Protein AF-A0ABD5AZS5-F1 (afdb_monomer_lite)

pLDDT: mean 97.38, std 2.55, range [72.44, 98.81]

Foldseek 3Di:
DPPQAEDQDDPPPDPVVVVVQVVCCVVPVRYHYAHNVPVCVPQNDQWDDDDHHDIDRQLAADELDQDEDDLVQLLVCLQVQCAGPPPRDRHFHRGDHDDDPDDDPVSSVVSSVVSVVRVVVVSVVVSVVVVVVCCVPPNPVVSNVSHDPHHYYYYDYD

Structure (mmCIF, N/CA/C/O backbone):
data_AF-A0ABD5AZS5-F1
#
_entry.id   AF-A0ABD5AZS5-F1
#
loop_
_atom_site.group_PDB
_atom_site.id
_atom_site.type_symbol
_atom_site.label_atom_id
_atom_site.label_alt_id
_atom_site.label_comp_id
_atom_site.label_asym_id
_atom_site.label_entity_id
_atom_site.label_seq_id
_atom_site.pdbx_PDB_ins_code
_atom_site.Cartn_x
_atom_site.Cartn_y
_atom_site.Cartn_z
_atom_site.occupancy
_atom_site.B_iso_or_equiv
_atom_site.auth_seq_id
_atom_site.auth_comp_id
_atom_site.auth_asym_id
_atom_site.auth_atom_id
_atom_site.pdbx_PDB_model_num
ATOM 1 N N . PRO A 1 1 ? 2.077 -18.557 -11.488 1.00 72.44 1 PRO A N 1
ATOM 2 C CA . PRO A 1 1 ? 2.140 -17.322 -10.672 1.00 72.44 1 PRO A CA 1
ATOM 3 C C . PRO A 1 1 ? 3.479 -16.611 -10.832 1.00 72.44 1 PRO A C 1
ATOM 5 O O . PRO A 1 1 ? 3.467 -15.411 -11.049 1.00 72.44 1 PRO A O 1
ATOM 8 N N . GLU A 1 2 ? 4.594 -17.355 -10.769 1.00 92.06 2 GLU A N 1
ATOM 9 C CA . GLU A 1 2 ? 5.937 -16.791 -10.923 1.00 92.06 2 GLU A CA 1
ATOM 10 C C . GLU A 1 2 ? 6.560 -17.087 -12.302 1.00 92.06 2 GLU A C 1
ATOM 12 O O . GLU A 1 2 ? 6.357 -18.191 -12.824 1.00 92.06 2 GLU A O 1
ATOM 17 N N . PRO A 1 3 ? 7.337 -16.146 -12.877 1.00 92.88 3 PRO A N 1
ATOM 18 C CA . PRO A 1 3 ? 7.523 -14.776 -12.384 1.00 92.88 3 PRO A CA 1
ATOM 19 C C . PRO A 1 3 ? 6.217 -13.969 -12.450 1.00 92.88 3 PRO A C 1
ATOM 21 O O . PRO A 1 3 ? 5.415 -14.177 -13.365 1.00 92.88 3 PRO A O 1
ATOM 24 N N . ASN A 1 4 ? 6.005 -13.058 -11.498 1.00 96.25 4 ASN A N 1
ATOM 25 C CA . ASN A 1 4 ? 4.895 -12.107 -11.560 1.00 96.25 4 ASN A CA 1
ATOM 26 C C . ASN A 1 4 ? 5.120 -11.096 -12.702 1.00 96.25 4 ASN A C 1
ATOM 28 O O . ASN A 1 4 ? 5.784 -10.073 -12.537 1.00 96.25 4 ASN A O 1
ATOM 32 N N . LEU A 1 5 ? 4.623 -11.423 -13.897 1.00 96.88 5 LEU A N 1
ATOM 33 C CA . LEU A 1 5 ? 4.819 -10.617 -15.099 1.00 96.88 5 LEU A CA 1
ATOM 34 C C . LEU A 1 5 ? 3.868 -9.417 -15.123 1.00 96.88 5 LEU A C 1
ATOM 36 O O . LEU A 1 5 ? 2.657 -9.577 -15.300 1.00 96.88 5 LEU A O 1
ATOM 40 N N . THR A 1 6 ? 4.449 -8.221 -15.042 1.00 98.31 6 THR A N 1
ATOM 41 C CA . THR A 1 6 ? 3.737 -6.940 -15.132 1.00 98.31 6 THR A CA 1
ATOM 42 C C . THR A 1 6 ? 3.958 -6.282 -16.479 1.00 98.31 6 THR A C 1
ATOM 44 O O . THR A 1 6 ? 5.087 -5.961 -16.846 1.00 98.31 6 THR A O 1
ATOM 47 N N . VAL A 1 7 ? 2.879 -6.030 -17.209 1.00 98.31 7 VAL A N 1
ATOM 48 C CA . VAL A 1 7 ? 2.915 -5.183 -18.400 1.00 98.31 7 VAL A CA 1
ATOM 49 C C . VAL A 1 7 ? 2.665 -3.741 -17.973 1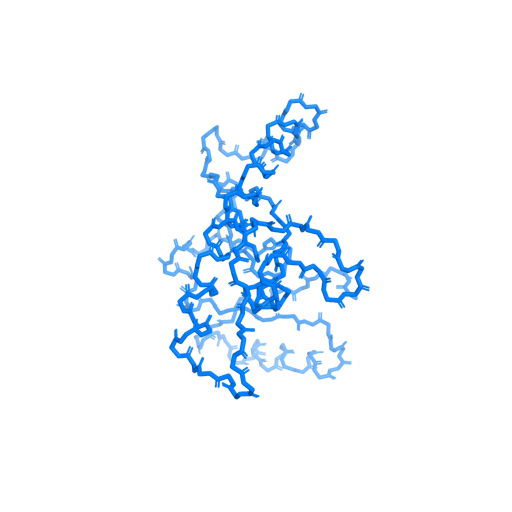.00 98.31 7 VAL A C 1
ATOM 51 O O . VAL A 1 7 ? 1.580 -3.411 -17.497 1.00 98.31 7 VAL A O 1
ATOM 54 N N . LEU A 1 8 ? 3.658 -2.879 -18.186 1.00 98.44 8 LEU A N 1
ATOM 55 C CA . LEU A 1 8 ? 3.505 -1.429 -18.078 1.00 98.44 8 LEU A CA 1
ATOM 56 C C . LEU A 1 8 ? 2.646 -0.948 -19.257 1.00 98.44 8 LEU A C 1
ATOM 58 O O . LEU A 1 8 ? 3.109 -0.836 -20.393 1.00 98.44 8 LEU A O 1
ATOM 62 N N . TRP A 1 9 ? 1.350 -0.778 -19.008 1.00 98.56 9 TRP A N 1
ATOM 63 C CA . TRP A 1 9 ? 0.344 -0.529 -20.028 1.00 98.56 9 TRP A CA 1
ATOM 64 C C . TRP A 1 9 ? 0.256 0.954 -20.376 1.00 98.56 9 TRP A C 1
ATOM 66 O O . TRP A 1 9 ? -0.003 1.792 -19.517 1.00 98.56 9 TRP A O 1
ATOM 76 N N . SER A 1 10 ? 0.382 1.261 -21.666 1.00 98.31 10 SER A N 1
ATOM 77 C CA . SER A 1 10 ? 0.150 2.592 -22.222 1.00 98.31 10 SER A CA 1
ATOM 78 C C . SER A 1 10 ? -0.816 2.513 -23.401 1.00 98.31 10 SER A C 1
ATOM 80 O O . SER A 1 10 ? -0.777 1.594 -24.229 1.00 98.31 10 SER A O 1
ATOM 82 N N . THR A 1 11 ? -1.652 3.538 -23.534 1.00 97.75 11 THR A N 1
ATOM 83 C CA . THR A 1 11 ? -2.498 3.773 -24.711 1.00 97.75 11 THR A CA 1
ATOM 84 C C . THR A 1 11 ? -1.685 3.868 -26.006 1.00 97.75 11 THR A C 1
ATOM 86 O O . THR A 1 11 ? -2.212 3.555 -27.075 1.00 97.75 11 THR A O 1
ATOM 89 N N . ARG A 1 12 ? -0.387 4.186 -25.921 1.00 97.62 12 ARG A N 1
ATOM 90 C CA . ARG A 1 12 ? 0.548 4.297 -27.052 1.00 97.62 12 ARG A CA 1
ATOM 91 C C . ARG A 1 12 ? 1.326 3.013 -27.364 1.00 97.62 12 ARG A C 1
ATOM 93 O O . ARG A 1 12 ? 2.143 3.027 -28.282 1.00 97.62 12 ARG A O 1
ATOM 100 N N . LEU A 1 13 ? 1.108 1.912 -26.635 1.00 98.50 13 LEU A N 1
ATOM 101 C CA . LEU A 1 13 ? 1.766 0.638 -26.951 1.00 98.50 13 LEU A CA 1
ATOM 102 C C . LEU A 1 13 ? 1.400 0.148 -28.366 1.00 98.50 13 LEU A C 1
ATOM 104 O O . LEU A 1 13 ? 0.261 0.359 -28.801 1.00 98.50 13 LEU A O 1
ATOM 108 N N . PRO A 1 14 ? 2.312 -0.556 -29.066 1.00 98.75 14 PRO A N 1
ATOM 109 C CA . PRO A 1 14 ? 2.010 -1.159 -30.359 1.00 98.75 14 PRO A CA 1
ATOM 110 C C . PRO A 1 14 ? 0.799 -2.092 -30.282 1.00 98.75 14 PRO A C 1
ATOM 112 O O . PRO A 1 14 ? 0.726 -2.955 -29.406 1.00 98.75 14 PRO A O 1
ATOM 115 N N . GLU A 1 15 ? -0.121 -1.965 -31.238 1.00 98.56 15 GLU A N 1
ATOM 116 C CA . GLU A 1 15 ? -1.385 -2.715 -31.239 1.00 98.56 15 GLU A CA 1
ATOM 117 C C . GLU A 1 15 ? -1.170 -4.235 -31.186 1.00 98.56 15 GLU A C 1
ATOM 119 O O . GLU A 1 15 ? -1.805 -4.942 -30.405 1.00 98.56 15 GLU A O 1
ATOM 124 N N . ASN A 1 16 ? -0.180 -4.742 -31.924 1.00 98.69 16 ASN A N 1
ATOM 125 C CA . ASN A 1 16 ? 0.165 -6.165 -31.914 1.00 98.69 16 ASN A CA 1
ATOM 126 C C . ASN A 1 16 ? 0.595 -6.665 -30.525 1.00 98.69 16 ASN A C 1
ATOM 128 O O . ASN A 1 16 ? 0.292 -7.802 -30.161 1.00 98.69 16 ASN A O 1
ATOM 132 N N . PHE A 1 17 ? 1.283 -5.829 -29.741 1.00 98.69 17 PHE A N 1
ATOM 133 C CA . PHE A 1 17 ? 1.692 -6.184 -28.384 1.00 98.69 17 PHE A CA 1
ATOM 134 C C . PHE A 1 17 ? 0.488 -6.203 -27.438 1.00 98.69 17 PHE A C 1
ATOM 136 O O . PHE A 1 17 ? 0.317 -7.171 -26.700 1.00 98.69 17 PHE A O 1
ATOM 143 N N . LYS A 1 18 ? -0.409 -5.211 -27.534 1.00 98.75 18 LYS A N 1
ATOM 144 C CA . LYS A 1 18 ? -1.672 -5.183 -26.774 1.00 98.75 18 LYS A CA 1
ATOM 145 C C . LYS A 1 18 ? -2.515 -6.436 -27.025 1.00 98.75 18 LYS A C 1
ATOM 147 O O . LYS A 1 18 ? -2.941 -7.092 -26.074 1.00 98.75 18 LYS A O 1
ATOM 152 N N . ILE A 1 19 ? -2.695 -6.807 -28.296 1.00 98.56 19 ILE A N 1
ATOM 153 C CA . ILE A 1 19 ? -3.427 -8.017 -28.702 1.00 98.56 19 ILE A CA 1
ATOM 154 C C . ILE A 1 19 ? -2.757 -9.274 -28.137 1.00 98.56 19 ILE A C 1
ATOM 156 O O . ILE A 1 19 ? -3.439 -10.171 -27.636 1.00 98.56 19 ILE A O 1
ATOM 160 N N . TYR A 1 20 ? -1.425 -9.353 -28.194 1.00 98.56 20 TYR A N 1
ATOM 161 C CA . TYR A 1 20 ? -0.681 -10.485 -27.651 1.00 98.56 20 TYR A CA 1
ATOM 162 C C . TYR A 1 20 ? -0.860 -10.621 -26.135 1.00 98.56 20 TYR A C 1
ATOM 164 O O . TYR A 1 20 ? -1.195 -11.708 -25.661 1.00 98.56 20 TYR A O 1
ATOM 172 N N . CYS A 1 21 ? -0.695 -9.531 -25.382 1.00 98.38 21 CYS A N 1
ATOM 173 C CA . CYS A 1 21 ? -0.894 -9.513 -23.936 1.00 98.38 21 CYS A CA 1
ATOM 174 C C . CYS A 1 21 ? -2.316 -9.957 -23.568 1.00 98.38 21 CYS A C 1
ATOM 176 O O . CYS A 1 21 ? -2.474 -10.888 -22.779 1.00 98.38 21 CYS A O 1
ATOM 178 N N . ALA A 1 22 ? -3.344 -9.400 -24.221 1.00 98.31 22 ALA A N 1
ATOM 179 C CA . ALA A 1 22 ? -4.737 -9.788 -23.997 1.00 98.31 22 ALA A CA 1
ATOM 180 C C . ALA A 1 22 ? -4.980 -11.281 -24.284 1.00 98.31 22 ALA A C 1
ATOM 182 O O . ALA A 1 22 ? -5.568 -11.991 -23.465 1.00 98.31 22 ALA A O 1
ATOM 183 N N . LYS A 1 23 ? -4.467 -11.793 -25.412 1.00 98.56 23 LYS A N 1
ATOM 184 C CA . LYS A 1 23 ? -4.536 -13.220 -25.761 1.00 98.56 23 LYS A CA 1
ATOM 185 C C . LYS A 1 23 ? -3.879 -14.096 -24.693 1.00 98.56 23 LYS A C 1
ATOM 187 O O . LYS A 1 23 ? -4.416 -15.150 -24.352 1.00 98.56 23 LYS A O 1
ATOM 192 N N . MET A 1 24 ? -2.727 -13.680 -24.172 1.00 98.25 24 MET A N 1
ATOM 193 C CA . MET A 1 24 ? -2.024 -14.417 -23.127 1.00 98.25 24 MET A CA 1
ATOM 194 C C . MET A 1 24 ? -2.774 -14.376 -21.795 1.00 98.25 24 MET A C 1
ATOM 196 O O . MET A 1 24 ? -2.931 -15.429 -21.185 1.00 98.25 24 MET A O 1
ATOM 200 N N . SER A 1 25 ? -3.332 -13.233 -21.393 1.00 98.19 25 SER A N 1
ATOM 201 C CA . SER A 1 25 ? -4.190 -13.136 -20.205 1.00 98.19 25 SER A CA 1
ATOM 202 C C . SER A 1 25 ? -5.421 -14.038 -20.291 1.00 98.19 25 SER A C 1
ATOM 204 O O . SER A 1 25 ? -5.718 -14.729 -19.320 1.00 98.19 25 SER A O 1
ATOM 206 N N . ILE A 1 26 ? -6.094 -14.102 -21.448 1.00 98.38 26 ILE A N 1
ATOM 207 C CA . ILE A 1 26 ? -7.226 -15.022 -21.672 1.00 98.38 26 ILE A CA 1
ATOM 208 C C . ILE A 1 26 ? -6.773 -16.479 -21.534 1.00 98.38 26 ILE A C 1
ATOM 210 O O . ILE A 1 26 ? -7.472 -17.300 -20.948 1.00 98.38 26 ILE A O 1
ATOM 214 N N . LYS A 1 27 ? -5.601 -16.811 -22.085 1.00 98.31 27 LYS A N 1
ATOM 215 C CA . LYS A 1 27 ? -5.099 -18.186 -22.113 1.00 98.31 27 LYS A CA 1
ATOM 216 C C . LYS A 1 27 ? -4.590 -18.671 -20.754 1.00 98.31 27 LYS A C 1
ATOM 218 O O . LYS A 1 27 ? -4.702 -19.860 -20.472 1.00 98.31 27 LYS A O 1
ATOM 223 N N . THR A 1 28 ? -3.959 -17.803 -19.963 1.00 97.50 28 THR A N 1
ATOM 224 C CA . THR A 1 28 ? -3.172 -18.229 -18.792 1.00 97.50 28 THR A CA 1
ATOM 225 C C . THR A 1 28 ? -3.586 -17.582 -17.482 1.00 97.50 28 THR A C 1
ATOM 227 O O . THR A 1 28 ? -3.176 -18.071 -16.432 1.00 97.50 28 THR A O 1
ATOM 230 N N . SER A 1 29 ? -4.322 -16.468 -17.519 1.00 97.25 29 SER A N 1
ATOM 231 C CA . SER A 1 29 ? -4.667 -15.672 -16.333 1.00 97.25 29 SER A CA 1
ATOM 232 C C . SER A 1 29 ? -3.454 -15.348 -15.442 1.00 97.25 29 SER A C 1
ATOM 234 O O . SER A 1 29 ? -3.562 -15.323 -14.223 1.00 97.25 29 SER A O 1
ATOM 236 N N . SER A 1 30 ? -2.278 -15.153 -16.055 1.00 96.19 30 SER A N 1
ATOM 237 C CA . SER A 1 30 ? -0.986 -15.052 -15.351 1.00 96.19 30 SER A CA 1
ATOM 238 C C . SER A 1 30 ? -0.203 -13.766 -15.670 1.00 96.19 30 SER A C 1
ATOM 240 O O . SER A 1 30 ? 1.016 -13.756 -15.546 1.00 96.19 30 SER A O 1
ATOM 242 N N . ILE A 1 31 ? -0.871 -12.706 -16.139 1.00 96.62 31 ILE A N 1
ATOM 243 C CA . ILE A 1 31 ? -0.256 -11.400 -16.444 1.00 96.62 31 ILE A CA 1
ATOM 244 C C . ILE A 1 31 ? -1.023 -10.320 -15.688 1.00 96.62 31 ILE A C 1
ATOM 246 O O . ILE A 1 31 ? -2.255 -10.295 -15.769 1.00 96.62 31 ILE A O 1
ATOM 250 N N . GLN A 1 32 ? -0.296 -9.426 -15.021 1.00 98.00 32 GLN A N 1
ATOM 251 C CA . GLN A 1 32 ? -0.837 -8.202 -14.434 1.00 98.00 32 GLN A CA 1
ATOM 252 C C . GLN A 1 32 ? -0.492 -6.972 -15.284 1.00 98.00 32 GLN A C 1
ATOM 254 O O . GLN A 1 32 ? 0.431 -7.001 -16.101 1.00 98.00 32 GLN A O 1
ATOM 259 N N . TYR A 1 33 ? -1.254 -5.895 -15.108 1.00 98.38 33 TYR A N 1
ATOM 260 C CA . TYR A 1 33 ? -1.122 -4.661 -15.879 1.00 98.38 33 TYR A CA 1
ATOM 261 C C . TYR A 1 33 ? -1.103 -3.474 -14.932 1.00 98.38 33 TYR A C 1
ATOM 263 O O . TYR A 1 33 ? -1.972 -3.380 -14.072 1.00 98.38 33 TYR A O 1
ATOM 271 N N . GLU A 1 34 ? -0.163 -2.561 -15.142 1.00 98.56 34 GLU A N 1
ATOM 272 C CA . GLU A 1 34 ? -0.061 -1.320 -14.377 1.00 98.56 34 GLU A CA 1
ATOM 273 C C . GLU A 1 34 ? 0.010 -0.118 -15.318 1.00 98.56 34 GLU A C 1
ATOM 275 O O . GLU A 1 34 ? 0.531 -0.223 -16.429 1.00 98.56 34 GLU A O 1
ATOM 280 N N . ASN A 1 35 ? -0.557 1.018 -14.912 1.00 98.31 35 ASN A N 1
ATOM 281 C CA . ASN A 1 35 ? -0.746 2.166 -15.801 1.00 98.31 35 ASN A CA 1
ATOM 282 C C . ASN A 1 35 ? 0.540 2.988 -15.981 1.00 98.31 35 ASN A C 1
ATOM 284 O O . ASN A 1 35 ? 0.879 3.847 -15.166 1.00 98.31 35 ASN A O 1
ATOM 288 N N . ASP A 1 36 ? 1.217 2.762 -17.100 1.00 98.56 36 ASP A N 1
ATOM 289 C CA . ASP A 1 36 ? 2.454 3.447 -17.452 1.00 98.56 36 ASP A CA 1
ATOM 290 C C . ASP A 1 36 ? 2.238 4.895 -17.893 1.00 98.56 36 ASP A C 1
ATOM 292 O O . ASP A 1 36 ? 3.083 5.747 -17.636 1.00 98.56 36 ASP A O 1
ATOM 296 N N . ASP A 1 37 ? 1.089 5.209 -18.503 1.00 97.88 37 ASP A N 1
ATOM 297 C CA . ASP A 1 37 ? 0.767 6.596 -18.85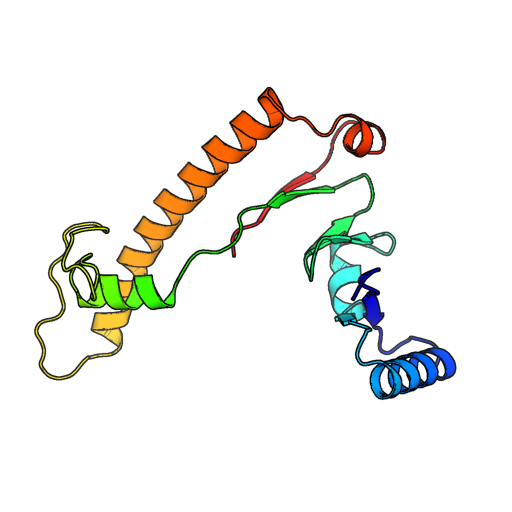4 1.00 97.88 37 ASP A CA 1
ATOM 298 C C . ASP A 1 37 ? 0.680 7.486 -17.600 1.00 97.88 37 ASP A C 1
ATOM 300 O O . ASP A 1 37 ? 1.001 8.666 -17.684 1.00 97.88 37 ASP A O 1
ATOM 304 N N . LEU A 1 38 ? 0.312 6.917 -16.443 1.00 97.69 38 LEU A N 1
ATOM 305 C CA . LEU A 1 38 ? 0.287 7.613 -15.153 1.00 97.69 38 LEU A CA 1
ATOM 306 C C . LEU A 1 38 ? 1.656 7.604 -14.454 1.00 97.69 38 LEU A C 1
ATOM 308 O O . LEU A 1 38 ? 2.163 8.645 -14.041 1.00 97.69 38 LEU A O 1
ATOM 312 N N . MET A 1 39 ? 2.257 6.425 -14.276 1.00 97.94 39 MET A N 1
ATOM 313 C CA . MET A 1 39 ? 3.454 6.292 -13.438 1.00 97.94 39 MET A CA 1
ATOM 314 C C . MET A 1 39 ? 4.693 6.926 -14.067 1.00 97.94 39 MET A C 1
ATOM 316 O O . MET A 1 39 ? 5.520 7.491 -13.345 1.00 97.94 39 MET A O 1
ATOM 320 N N . ARG A 1 40 ? 4.816 6.897 -15.399 1.00 97.31 40 ARG A N 1
ATOM 321 C CA . ARG A 1 40 ? 5.982 7.442 -16.100 1.00 97.31 40 ARG A CA 1
ATOM 322 C C . ARG A 1 40 ? 6.209 8.927 -15.811 1.00 97.31 40 ARG A C 1
ATOM 324 O O . ARG A 1 40 ? 7.354 9.363 -15.741 1.00 97.31 40 ARG A O 1
ATOM 331 N N . GLU A 1 41 ? 5.146 9.702 -15.588 1.00 96.56 41 GLU A N 1
ATOM 332 C CA . GLU A 1 41 ? 5.252 11.133 -15.262 1.00 96.56 41 GLU A CA 1
ATOM 333 C C . GLU A 1 41 ? 5.983 11.379 -13.933 1.00 96.56 41 GLU A C 1
ATOM 335 O O . GLU A 1 41 ? 6.723 12.351 -13.795 1.00 96.56 41 GLU A O 1
ATOM 340 N N . SER A 1 42 ? 5.817 10.474 -12.964 1.00 94.94 42 SER A N 1
ATOM 341 C CA . SER A 1 42 ? 6.411 10.592 -11.625 1.00 94.94 42 SER A CA 1
ATOM 342 C C . SER A 1 42 ? 7.747 9.850 -11.498 1.00 94.94 42 SER A C 1
ATOM 344 O O . SER A 1 42 ? 8.675 10.315 -10.825 1.00 94.94 42 SER A O 1
ATOM 346 N N . TYR A 1 43 ? 7.869 8.693 -12.154 1.00 96.50 43 TYR A N 1
ATOM 347 C CA . TYR A 1 43 ? 8.996 7.775 -11.983 1.00 96.50 43 TYR A CA 1
ATOM 348 C C . TYR A 1 43 ? 9.953 7.732 -13.186 1.00 96.50 43 TYR A C 1
ATOM 350 O O . TYR A 1 43 ? 11.039 7.173 -13.068 1.00 96.50 43 TYR A O 1
ATOM 358 N N . GLY A 1 44 ? 9.648 8.408 -14.293 1.00 96.69 44 GLY A N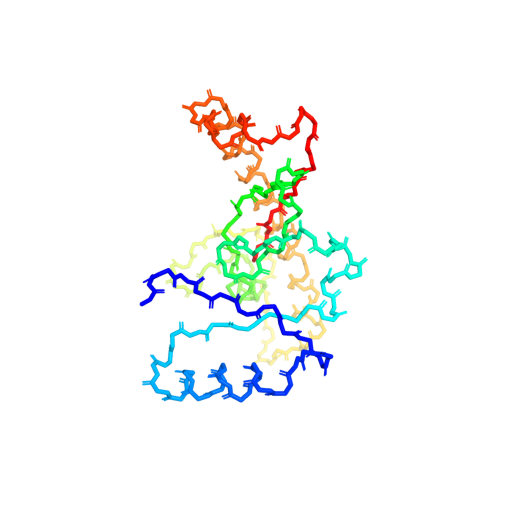 1
ATOM 359 C CA . GLY A 1 44 ? 10.442 8.326 -15.521 1.00 96.69 44 GLY A CA 1
ATOM 360 C C . GLY A 1 44 ? 10.167 7.033 -16.288 1.00 96.69 44 GLY A C 1
ATOM 361 O O . GLY A 1 44 ? 9.161 6.374 -16.058 1.00 96.69 44 GLY A O 1
ATOM 362 N N . ASP A 1 45 ? 11.041 6.680 -17.223 1.00 97.56 45 ASP A N 1
ATOM 363 C CA . ASP A 1 45 ? 10.887 5.537 -18.133 1.00 97.56 45 ASP A CA 1
ATOM 364 C C . ASP A 1 45 ? 11.743 4.312 -17.762 1.00 97.56 45 ASP A C 1
ATOM 366 O O . ASP A 1 45 ? 11.655 3.287 -18.434 1.00 97.56 45 ASP A O 1
ATOM 370 N N . ASP A 1 46 ? 12.504 4.391 -16.665 1.00 98.19 46 ASP A N 1
ATOM 371 C CA . ASP A 1 46 ? 13.330 3.305 -16.113 1.00 98.19 46 ASP A CA 1
ATOM 372 C C . ASP A 1 46 ? 12.935 2.978 -14.657 1.00 98.19 46 ASP A C 1
ATOM 374 O O . ASP A 1 46 ? 13.714 3.078 -13.701 1.00 98.19 46 ASP A O 1
ATOM 378 N N . TYR A 1 47 ? 11.655 2.650 -14.467 1.00 98.38 47 TYR A N 1
ATOM 379 C CA . TYR A 1 47 ? 11.105 2.201 -13.188 1.00 98.38 47 TYR A CA 1
ATOM 380 C C . TYR A 1 47 ? 10.632 0.751 -13.269 1.00 98.38 47 TYR A C 1
ATOM 382 O O . TYR A 1 47 ? 10.274 0.241 -14.330 1.00 98.38 47 TYR A O 1
ATOM 390 N N . GLY A 1 48 ? 10.608 0.089 -12.116 1.00 97.69 48 GLY A N 1
ATOM 391 C CA . GLY A 1 48 ? 10.033 -1.239 -11.954 1.00 97.69 48 GLY A CA 1
ATOM 392 C C . GLY A 1 48 ? 8.911 -1.249 -10.931 1.00 97.69 48 GLY A C 1
ATOM 393 O O . GLY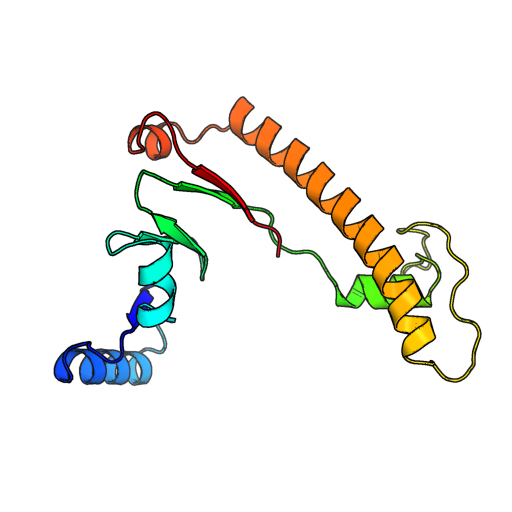 A 1 48 ? 8.734 -0.304 -10.162 1.00 97.69 48 GLY A O 1
ATOM 394 N N . ILE A 1 49 ? 8.173 -2.356 -10.917 1.00 98.19 49 ILE A N 1
ATOM 395 C CA . ILE A 1 49 ? 7.130 -2.632 -9.932 1.00 98.19 49 ILE A CA 1
ATOM 396 C C . ILE A 1 49 ? 7.688 -3.604 -8.900 1.00 98.19 49 ILE A C 1
ATOM 398 O O . ILE A 1 49 ? 8.047 -4.734 -9.230 1.00 98.19 49 ILE A O 1
ATOM 402 N N . ALA A 1 50 ? 7.751 -3.165 -7.650 1.00 96.81 50 ALA A N 1
ATOM 403 C CA . ALA A 1 50 ? 8.073 -4.025 -6.529 1.00 96.81 50 ALA A CA 1
ATOM 404 C C . ALA A 1 50 ? 6.804 -4.658 -5.956 1.00 96.81 50 ALA A C 1
ATOM 406 O O . ALA A 1 50 ? 5.782 -3.994 -5.755 1.00 96.81 50 ALA A O 1
ATOM 407 N N . CYS A 1 51 ? 6.901 -5.953 -5.645 1.00 94.06 51 CYS A N 1
ATOM 408 C CA . CYS A 1 51 ? 5.797 -6.761 -5.140 1.00 94.06 51 CYS A CA 1
ATOM 409 C C . CYS A 1 51 ? 4.605 -6.758 -6.117 1.00 94.06 51 CYS A C 1
ATOM 411 O O . CYS A 1 51 ? 4.693 -7.376 -7.178 1.00 94.06 51 CYS A O 1
ATOM 413 N N . CYS A 1 52 ? 3.505 -6.089 -5.771 1.00 92.31 52 CYS A N 1
ATOM 414 C CA . CYS A 1 52 ? 2.295 -6.074 -6.589 1.00 92.31 52 CYS A CA 1
ATOM 415 C C . CYS A 1 52 ? 2.195 -4.819 -7.461 1.00 92.31 52 CYS A C 1
ATOM 417 O O . CYS A 1 52 ? 2.078 -4.956 -8.673 1.00 92.31 52 CYS A O 1
ATOM 419 N N . VAL A 1 53 ? 2.239 -3.628 -6.846 1.00 95.94 53 VAL A N 1
ATOM 420 C CA . VAL A 1 53 ? 1.802 -2.362 -7.480 1.00 95.94 53 VAL A CA 1
ATOM 421 C C . VAL A 1 53 ? 2.727 -1.169 -7.198 1.00 95.94 53 VAL A C 1
ATOM 423 O O . VAL A 1 53 ? 2.454 -0.047 -7.618 1.00 95.94 53 VAL A O 1
ATOM 426 N N . SER A 1 54 ? 3.815 -1.365 -6.450 1.00 96.81 54 SER A N 1
ATOM 427 C CA . SER A 1 54 ? 4.612 -0.246 -5.946 1.00 96.81 54 SER A CA 1
ATOM 428 C C . SER A 1 54 ? 5.74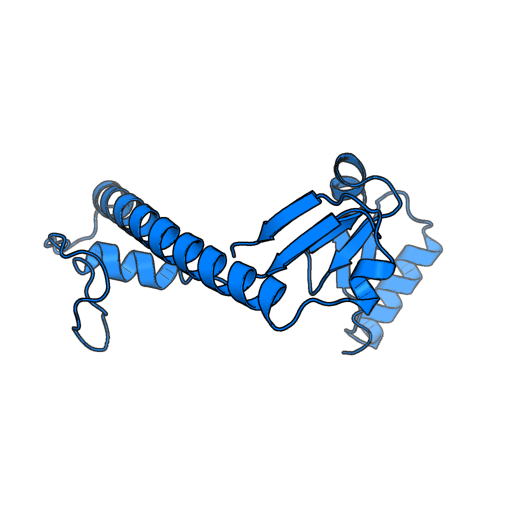3 0.118 -6.906 1.00 96.81 54 SER A C 1
ATOM 430 O O . SER A 1 54 ? 6.745 -0.592 -6.986 1.00 96.81 54 SER A O 1
ATOM 432 N N . ALA A 1 55 ? 5.618 1.246 -7.605 1.00 97.06 55 ALA A N 1
ATOM 433 C CA . ALA A 1 55 ? 6.651 1.733 -8.516 1.00 97.06 55 ALA A CA 1
ATOM 434 C C . ALA A 1 55 ? 7.908 2.236 -7.782 1.00 97.06 55 ALA A C 1
ATOM 436 O O . ALA A 1 55 ? 7.823 2.909 -6.751 1.00 97.06 55 ALA A O 1
ATOM 437 N N . MET A 1 56 ? 9.081 1.936 -8.340 1.00 97.75 56 MET A N 1
ATOM 438 C CA . MET A 1 56 ? 10.370 2.470 -7.895 1.00 97.75 56 MET A CA 1
ATOM 439 C C . MET A 1 56 ? 11.322 2.663 -9.075 1.00 97.75 56 MET A C 1
ATOM 441 O O . MET A 1 56 ? 11.418 1.801 -9.948 1.00 97.75 56 MET A O 1
ATOM 445 N N . LYS A 1 57 ? 12.056 3.780 -9.093 1.00 97.94 57 LYS A N 1
ATOM 446 C CA . LYS A 1 57 ? 13.158 3.975 -10.053 1.00 97.94 57 LYS A CA 1
ATOM 447 C C . LYS A 1 57 ? 14.262 2.960 -9.760 1.00 97.94 57 LYS A C 1
ATOM 449 O O . LYS A 1 57 ? 14.765 2.924 -8.632 1.00 97.94 57 LYS A O 1
ATOM 454 N N . ILE A 1 58 ? 14.638 2.162 -10.756 1.00 98.19 58 ILE A N 1
ATOM 455 C CA . ILE A 1 58 ? 15.571 1.043 -10.573 1.00 98.19 58 ILE A CA 1
ATOM 456 C C . ILE A 1 58 ? 16.928 1.554 -10.076 1.00 98.19 58 ILE A C 1
ATOM 458 O O . ILE A 1 58 ? 17.470 2.524 -10.602 1.00 98.19 58 ILE A O 1
ATOM 462 N N . GLY A 1 59 ? 17.452 0.941 -9.011 1.00 98.00 59 GLY A N 1
ATOM 463 C CA . GLY A 1 59 ? 18.743 1.301 -8.413 1.00 98.00 59 GLY A CA 1
ATOM 464 C C . GLY A 1 59 ? 18.772 2.658 -7.693 1.00 98.00 59 GLY A C 1
ATOM 465 O O . GLY A 1 59 ? 19.800 3.026 -7.136 1.00 98.00 59 GLY A O 1
ATOM 466 N N . LYS A 1 60 ? 17.668 3.415 -7.675 1.00 98.38 60 LYS A N 1
ATOM 467 C CA . LYS A 1 60 ? 17.622 4.800 -7.158 1.00 98.38 60 LYS A CA 1
ATOM 468 C C . LYS A 1 60 ? 16.631 4.996 -6.016 1.00 98.38 60 LYS A C 1
ATOM 470 O O . LYS A 1 60 ? 16.639 6.037 -5.354 1.00 98.38 60 LYS A O 1
ATOM 475 N N . GLN A 1 61 ? 15.736 4.037 -5.809 1.00 98.06 61 GLN A N 1
ATOM 476 C CA . GLN A 1 61 ? 14.681 4.109 -4.808 1.00 98.06 61 GLN A CA 1
ATOM 477 C C . GLN A 1 61 ? 14.452 2.744 -4.170 1.00 98.06 61 GLN A C 1
ATOM 479 O O . GLN A 1 61 ? 14.535 1.722 -4.841 1.00 98.06 61 GLN A O 1
ATOM 484 N N . MET A 1 62 ? 14.085 2.751 -2.893 1.00 98.19 62 MET A N 1
ATOM 485 C CA . MET A 1 62 ? 13.574 1.580 -2.189 1.00 98.19 62 MET A CA 1
ATOM 486 C C . MET A 1 62 ? 12.372 1.959 -1.319 1.00 98.19 62 MET A C 1
ATOM 488 O O . MET A 1 62 ? 12.134 3.131 -1.012 1.00 98.19 62 MET A O 1
ATOM 492 N N . GLN A 1 63 ? 11.638 0.946 -0.874 1.00 98.25 63 GLN A N 1
ATOM 493 C CA . GLN A 1 63 ? 10.507 1.100 0.033 1.00 98.25 63 GLN A CA 1
ATOM 494 C C . GLN A 1 63 ? 10.750 0.303 1.306 1.00 98.25 63 GLN A C 1
ATOM 496 O O . GLN A 1 63 ? 11.089 -0.877 1.266 1.00 98.25 63 GLN A O 1
ATOM 501 N N . PHE A 1 64 ? 10.501 0.941 2.439 1.00 98.50 64 PHE A N 1
ATOM 502 C CA . PHE A 1 64 ? 10.307 0.254 3.699 1.00 98.50 64 PHE A CA 1
ATOM 503 C C . PHE A 1 64 ? 8.897 -0.338 3.715 1.00 98.50 64 PHE A C 1
ATOM 505 O O . PHE A 1 64 ? 7.903 0.387 3.774 1.00 98.50 64 PHE A O 1
ATOM 512 N N . PHE A 1 65 ? 8.821 -1.661 3.556 1.00 98.31 65 PHE A N 1
ATOM 513 C CA . PHE A 1 65 ? 7.563 -2.392 3.449 1.00 98.31 65 PHE A CA 1
ATOM 514 C C . PHE A 1 65 ? 6.787 -2.398 4.771 1.00 98.31 65 PHE A C 1
ATOM 516 O O . PHE A 1 65 ? 7.237 -2.989 5.750 1.00 98.31 65 PHE A O 1
ATOM 523 N N . GLY A 1 66 ? 5.584 -1.818 4.771 1.00 97.56 66 GLY A N 1
ATOM 524 C CA . GLY A 1 66 ? 4.770 -1.691 5.977 1.00 97.56 66 GLY A CA 1
ATOM 525 C C . GLY A 1 66 ? 3.623 -2.685 6.131 1.00 97.56 66 GLY A C 1
ATOM 526 O O . GLY A 1 66 ? 2.900 -2.598 7.119 1.00 97.56 66 GLY A O 1
ATOM 527 N N . ALA A 1 67 ? 3.405 -3.625 5.212 1.00 97.06 67 ALA A N 1
ATOM 528 C CA . ALA A 1 67 ? 2.176 -4.428 5.172 1.00 97.06 67 ALA A CA 1
ATOM 529 C C . ALA A 1 67 ? 0.908 -3.548 5.081 1.00 97.06 67 ALA A C 1
ATOM 531 O O . ALA A 1 67 ? 0.817 -2.737 4.166 1.00 97.06 67 ALA A O 1
ATOM 532 N N . ARG A 1 68 ? -0.085 -3.743 5.962 1.00 97.94 68 ARG A N 1
ATOM 533 C CA . ARG A 1 68 ? -1.355 -2.996 5.936 1.00 97.94 68 ARG A CA 1
ATOM 534 C C . ARG A 1 68 ? -2.011 -2.875 7.305 1.00 97.94 68 ARG A C 1
ATOM 536 O O . ARG A 1 68 ? -1.946 -3.818 8.102 1.00 97.94 68 ARG A O 1
ATOM 543 N N . ALA A 1 69 ? -2.715 -1.774 7.536 1.00 97.81 69 ALA A N 1
ATOM 544 C CA . ALA A 1 69 ? -3.581 -1.580 8.692 1.00 97.81 69 ALA A CA 1
ATOM 545 C C . ALA A 1 69 ? -5.040 -1.982 8.388 1.00 97.81 69 ALA A C 1
ATOM 547 O O . ALA A 1 69 ? -5.493 -1.989 7.247 1.00 97.81 69 ALA A O 1
ATOM 548 N N . ASN A 1 70 ? -5.812 -2.349 9.417 1.00 98.44 70 ASN A N 1
ATOM 549 C CA . ASN A 1 70 ? -7.215 -2.745 9.245 1.00 98.44 70 ASN A CA 1
ATOM 550 C C . ASN A 1 70 ? -8.163 -1.579 9.562 1.00 98.44 70 ASN A C 1
ATOM 552 O O . ASN A 1 70 ? -8.637 -1.435 10.692 1.00 98.44 70 ASN A O 1
ATOM 556 N N . LEU A 1 71 ? -8.469 -0.782 8.539 1.00 98.44 71 LEU A N 1
ATOM 557 C CA . LEU A 1 71 ? -9.368 0.368 8.641 1.00 98.44 71 LEU A CA 1
ATOM 558 C C . LEU A 1 71 ? -10.813 -0.005 9.007 1.00 98.44 71 LEU A C 1
ATOM 560 O O . LEU A 1 71 ? -11.468 0.750 9.725 1.00 98.44 71 LEU A O 1
ATOM 564 N N . ALA A 1 72 ? -11.292 -1.184 8.603 1.00 98.44 72 ALA A N 1
ATOM 565 C CA . ALA A 1 72 ? -12.623 -1.660 8.981 1.00 98.44 72 ALA A CA 1
ATOM 566 C C . ALA A 1 72 ? -12.708 -1.972 10.485 1.00 98.44 72 ALA A C 1
ATOM 568 O O . ALA A 1 72 ? -13.688 -1.636 11.145 1.00 98.44 72 ALA A O 1
ATOM 569 N N . LYS A 1 73 ? -11.662 -2.573 11.062 1.00 98.31 73 LYS A N 1
ATOM 570 C CA . LYS A 1 73 ? -11.594 -2.806 12.511 1.00 98.31 73 LYS A CA 1
ATOM 571 C C . LYS A 1 73 ? -11.425 -1.498 13.286 1.00 98.31 73 LYS A C 1
ATOM 573 O O . LYS A 1 73 ? -12.019 -1.358 14.350 1.00 98.31 73 LYS A O 1
ATOM 578 N N . ALA A 1 74 ? -10.694 -0.528 12.740 1.00 98.25 74 ALA A N 1
ATOM 579 C CA . ALA A 1 74 ? -10.605 0.806 13.328 1.00 98.25 74 ALA A CA 1
ATOM 580 C C . ALA A 1 74 ? -11.977 1.500 13.408 1.00 98.25 74 ALA A C 1
ATOM 582 O O . ALA A 1 74 ? -12.282 2.116 14.425 1.00 98.25 74 ALA A O 1
ATOM 583 N N . LEU A 1 75 ? -12.847 1.321 12.409 1.00 98.50 75 LEU A N 1
ATOM 584 C CA . LEU A 1 75 ? -14.230 1.805 12.470 1.00 98.50 75 LEU A CA 1
ATOM 585 C C . LEU A 1 75 ? -15.016 1.151 13.618 1.00 98.50 75 LEU A C 1
ATOM 587 O O . LEU A 1 75 ? -15.662 1.844 14.401 1.00 98.50 75 LEU A O 1
ATOM 591 N N . LEU A 1 76 ? -14.918 -0.173 13.779 1.00 98.44 76 LEU A N 1
ATOM 592 C CA . LEU A 1 76 ? -15.573 -0.866 14.898 1.00 98.44 76 LEU A CA 1
ATOM 593 C C . LEU A 1 76 ? -15.035 -0.402 16.253 1.00 98.44 76 LEU A C 1
ATOM 595 O O . LEU A 1 76 ? -15.801 -0.244 17.199 1.00 98.44 76 LEU A O 1
ATOM 599 N N . TYR A 1 77 ? -13.732 -0.145 16.356 1.00 98.44 77 TYR A N 1
ATOM 600 C CA . TYR A 1 77 ? -13.140 0.406 17.572 1.00 98.44 77 TYR A CA 1
ATOM 601 C C . TYR A 1 77 ? -13.653 1.817 17.849 1.00 98.44 77 TYR A C 1
ATOM 603 O O . TYR A 1 77 ? -13.929 2.128 19.002 1.00 98.44 77 TYR A O 1
ATOM 611 N N . ALA A 1 78 ? -13.820 2.660 16.830 1.00 97.81 78 ALA A N 1
ATOM 612 C CA . ALA A 1 78 ? -14.382 3.997 16.999 1.00 97.81 78 ALA A CA 1
ATOM 613 C C . ALA A 1 78 ? -15.800 3.947 17.592 1.00 97.81 78 ALA A C 1
ATOM 615 O O . ALA A 1 78 ? -16.088 4.657 18.555 1.00 97.81 78 ALA A O 1
ATOM 616 N N . ILE A 1 79 ? -16.641 3.040 17.086 1.00 98.06 79 ILE A N 1
ATOM 617 C CA . ILE A 1 79 ? -18.003 2.815 17.590 1.00 98.06 79 ILE A CA 1
ATOM 618 C C . ILE A 1 79 ? -17.970 2.256 19.024 1.00 98.06 79 ILE A C 1
ATOM 620 O O . ILE A 1 79 ? -18.690 2.734 19.898 1.00 98.06 79 ILE A O 1
ATOM 624 N N . ASN A 1 80 ? -17.088 1.290 19.298 1.00 97.81 80 ASN A N 1
ATOM 625 C CA . ASN A 1 80 ? -17.034 0.551 20.566 1.00 97.81 80 ASN A CA 1
ATOM 626 C C . ASN A 1 80 ? -16.125 1.181 21.641 1.00 97.81 80 ASN A C 1
ATOM 628 O O . ASN A 1 80 ? -15.784 0.517 22.624 1.00 97.81 80 ASN A O 1
ATOM 632 N N . GLY A 1 81 ? -15.679 2.430 21.473 1.00 97.38 81 GLY A N 1
ATOM 633 C CA . GLY A 1 81 ? -14.826 3.107 22.461 1.00 97.38 81 GLY A CA 1
ATOM 634 C C . GLY A 1 81 ? -13.428 2.486 22.617 1.00 97.38 81 GLY A C 1
ATOM 635 O O . GLY A 1 81 ? -12.883 2.398 23.717 1.00 97.38 81 GLY A O 1
ATOM 636 N N . GLY A 1 82 ? -12.855 1.992 21.521 1.00 97.94 82 GLY A N 1
ATOM 637 C CA . GLY A 1 82 ? -11.540 1.347 21.461 1.00 97.94 82 GLY A CA 1
ATOM 638 C C . GLY A 1 82 ? -11.535 -0.132 21.855 1.00 97.94 82 GLY A C 1
ATOM 639 O O . GLY A 1 82 ? -10.462 -0.736 21.954 1.00 97.94 82 GLY A O 1
ATOM 640 N N . LYS A 1 83 ? -12.710 -0.727 22.089 1.00 98.19 83 LYS A N 1
ATOM 641 C CA . LYS A 1 83 ? -12.834 -2.143 22.445 1.00 98.19 83 LYS A CA 1
ATOM 642 C C . LYS A 1 83 ? -13.004 -3.030 21.223 1.00 98.19 83 LYS A C 1
ATOM 644 O O . LYS A 1 83 ? -13.730 -2.708 20.285 1.00 98.19 83 LYS A O 1
ATOM 649 N N . ASP A 1 84 ? -12.358 -4.185 21.285 1.00 98.44 84 ASP A N 1
ATOM 650 C CA . ASP A 1 84 ? -12.489 -5.223 20.275 1.00 98.44 84 ASP A CA 1
ATOM 651 C C . ASP A 1 84 ? -13.846 -5.925 20.364 1.00 98.44 84 ASP A C 1
ATOM 653 O O . ASP A 1 84 ? -14.251 -6.390 21.429 1.00 98.44 84 ASP A O 1
ATOM 657 N N . GLU A 1 85 ? -14.538 -6.028 19.228 1.00 97.81 85 GLU A N 1
ATOM 658 C CA . GLU A 1 85 ? -15.917 -6.516 19.144 1.00 97.81 85 GLU A CA 1
ATOM 659 C C . GLU A 1 85 ? -16.062 -8.010 19.466 1.00 97.81 85 GLU A C 1
ATOM 661 O O . GLU A 1 85 ? -17.157 -8.468 19.779 1.00 97.81 85 GLU A O 1
ATOM 666 N N . LYS A 1 86 ? -14.970 -8.783 19.388 1.00 97.88 86 LYS A N 1
ATOM 667 C CA . LYS A 1 86 ? -14.984 -10.234 19.632 1.00 97.88 86 LYS A CA 1
ATOM 668 C C . LYS A 1 86 ? -14.530 -10.594 21.038 1.00 97.88 86 LYS A C 1
ATOM 670 O O . LYS A 1 86 ? -15.133 -11.442 21.685 1.00 97.88 86 LYS A O 1
ATOM 675 N N . SER A 1 87 ? -13.439 -9.993 21.494 1.00 97.75 87 SER A N 1
ATOM 676 C CA . SER A 1 87 ? -12.809 -10.305 22.779 1.00 97.75 87 SER A CA 1
ATOM 677 C C . SER A 1 87 ? -13.264 -9.398 23.919 1.00 97.75 87 SER A C 1
ATOM 679 O O . SER A 1 87 ? -13.013 -9.724 25.078 1.00 97.75 87 SER A O 1
ATOM 681 N N . GLY A 1 88 ? -13.873 -8.247 23.614 1.00 96.31 88 GLY A N 1
ATOM 682 C CA . GLY A 1 88 ? -14.268 -7.232 24.593 1.00 96.31 88 GLY A CA 1
ATOM 683 C C . GLY A 1 88 ? -13.096 -6.481 25.237 1.00 96.31 88 GLY A C 1
ATOM 684 O O . GLY A 1 88 ? -13.309 -5.648 26.119 1.00 96.31 88 GLY A O 1
ATOM 685 N N . LYS A 1 89 ? -11.853 -6.767 24.828 1.00 98.19 89 LYS A N 1
ATOM 686 C CA . LYS A 1 89 ? -10.649 -6.145 25.391 1.00 98.19 89 LYS A CA 1
ATOM 687 C C . LYS A 1 89 ? -10.509 -4.702 24.924 1.00 98.19 89 LYS A C 1
ATOM 689 O O . LYS A 1 89 ? -10.815 -4.385 23.777 1.00 98.19 89 LYS A O 1
ATOM 694 N N . GLN A 1 90 ? -9.968 -3.854 25.795 1.00 98.19 90 GLN A N 1
ATOM 695 C CA . GLN A 1 90 ? -9.528 -2.513 25.422 1.00 98.19 90 GLN A CA 1
ATOM 696 C C . GLN A 1 90 ? -8.241 -2.624 24.596 1.00 98.19 90 GLN A C 1
ATOM 698 O O . GLN A 1 90 ? -7.212 -3.040 25.127 1.00 98.19 90 GLN A O 1
ATOM 703 N N . VAL A 1 91 ? -8.313 -2.296 23.305 1.00 98.06 91 VAL A N 1
ATOM 704 C CA . VAL A 1 91 ? -7.164 -2.355 22.384 1.00 98.06 91 VAL A CA 1
ATOM 705 C C . VAL A 1 91 ? -6.724 -0.949 21.993 1.00 98.06 91 VAL A C 1
ATOM 707 O O . VAL A 1 91 ? -5.550 -0.616 22.126 1.00 98.06 91 VAL A O 1
ATOM 710 N N . GLY A 1 92 ? -7.670 -0.130 21.529 1.00 96.62 92 GLY A N 1
ATOM 711 C CA . GLY A 1 92 ? -7.458 1.289 21.263 1.00 96.62 92 GLY A CA 1
ATOM 712 C C . GLY A 1 92 ? -7.574 2.151 22.523 1.00 96.62 92 GLY A C 1
ATOM 713 O O . GLY A 1 92 ? -7.829 1.634 23.617 1.00 96.62 92 GLY A O 1
ATOM 714 N N . PRO A 1 93 ? -7.436 3.479 22.389 1.00 97.19 93 PRO A N 1
ATOM 715 C CA . PRO A 1 93 ? -7.669 4.416 23.475 1.00 97.19 93 PRO A CA 1
ATOM 716 C C . PRO A 1 93 ? -9.083 4.259 24.034 1.00 97.19 93 PRO A C 1
ATOM 718 O O . PRO A 1 93 ? -10.028 3.974 23.298 1.00 97.19 93 PRO A O 1
ATOM 721 N N . SER A 1 94 ? -9.227 4.444 25.345 1.00 96.44 94 SER A N 1
ATOM 722 C CA . SER A 1 94 ? -10.525 4.370 26.014 1.00 96.44 94 SER A CA 1
ATOM 723 C C . SER A 1 94 ? -11.329 5.639 25.737 1.00 96.44 94 SER A C 1
ATOM 725 O O . SER A 1 94 ? -11.257 6.603 26.499 1.00 96.44 94 SER A O 1
ATOM 727 N N . TYR A 1 95 ? -12.094 5.628 24.649 1.00 91.12 95 TYR A N 1
ATOM 728 C CA . TYR A 1 95 ? -13.066 6.669 24.319 1.00 91.12 95 TYR A CA 1
ATOM 729 C C . TYR A 1 95 ? -14.475 6.263 24.746 1.00 91.12 95 TYR A C 1
ATOM 731 O O . TYR A 1 95 ? -14.767 5.089 24.971 1.00 91.12 95 TYR A O 1
ATOM 739 N N . GLU A 1 96 ? -15.371 7.241 24.848 1.00 91.00 96 GLU A N 1
ATOM 740 C CA . GLU A 1 96 ? -16.791 6.940 24.988 1.00 91.00 96 GLU A CA 1
ATOM 741 C C . GLU A 1 96 ? -17.300 6.321 23.681 1.00 91.00 96 GLU A C 1
ATOM 743 O O . GLU A 1 96 ? -17.177 6.939 22.630 1.00 91.00 96 GLU A O 1
ATOM 748 N N . GLY A 1 97 ? -17.827 5.097 23.718 1.00 90.38 97 GLY A N 1
ATOM 749 C CA . GLY A 1 97 ? -18.466 4.499 22.544 1.00 90.38 97 GLY A CA 1
ATOM 750 C C . GLY A 1 97 ? -19.767 5.214 22.173 1.00 90.38 97 GLY A C 1
ATOM 751 O O . GLY A 1 97 ? -20.328 5.957 22.982 1.00 90.38 97 GLY A O 1
ATOM 752 N N . ILE A 1 98 ? -20.258 4.965 20.964 1.00 95.44 98 ILE A N 1
ATOM 753 C CA . ILE A 1 98 ? -21.548 5.492 20.507 1.00 95.44 98 ILE A CA 1
ATOM 754 C C . ILE A 1 98 ? -22.671 4.764 21.254 1.00 95.44 98 ILE A C 1
ATOM 756 O O . ILE A 1 98 ? -22.652 3.540 21.387 1.00 95.44 98 ILE A O 1
ATOM 760 N N . LYS A 1 99 ? -23.625 5.533 21.789 1.00 93.69 99 LYS A N 1
ATOM 761 C CA . LYS A 1 99 ? -24.737 5.031 22.620 1.00 93.69 99 LYS A CA 1
ATOM 762 C C . LYS A 1 99 ? -26.102 5.144 21.947 1.00 93.69 99 LYS A C 1
ATOM 764 O O . LYS A 1 99 ? -27.081 4.665 22.509 1.00 93.69 99 LYS A O 1
ATOM 769 N N . SER A 1 100 ? -26.177 5.829 20.811 1.00 92.56 100 SER A N 1
ATOM 770 C CA . SER A 1 100 ? -27.403 5.977 20.037 1.00 92.56 100 SER A CA 1
ATOM 771 C C . SER A 1 100 ? -27.831 4.628 19.452 1.00 92.56 100 SER A C 1
ATOM 773 O O . SER A 1 100 ? -27.003 3.822 19.031 1.00 92.56 100 SER A O 1
ATOM 775 N N . ASP A 1 101 ? -29.143 4.386 19.419 1.00 92.94 101 ASP A N 1
ATOM 776 C CA . ASP A 1 101 ? -29.707 3.164 18.828 1.00 92.94 101 ASP A CA 1
ATOM 777 C C . ASP A 1 101 ? -29.562 3.142 17.294 1.00 92.94 101 ASP A C 1
ATOM 779 O O . ASP A 1 101 ? -29.561 2.080 16.671 1.00 92.94 101 ASP A O 1
ATOM 783 N N . VAL A 1 102 ? -29.442 4.323 16.679 1.00 96.75 102 VAL A N 1
ATOM 784 C CA . VAL A 1 102 ? -29.231 4.520 15.242 1.00 96.75 102 VAL A CA 1
ATOM 785 C C . VAL A 1 102 ? -27.945 5.313 15.054 1.00 96.75 102 VAL A C 1
ATOM 787 O O . VAL A 1 102 ? -27.803 6.394 15.621 1.00 96.75 102 VAL A O 1
ATOM 790 N N . LEU A 1 103 ? -27.027 4.774 14.250 1.00 97.81 103 LEU A N 1
ATOM 791 C CA . LEU A 1 103 ? -25.752 5.420 13.958 1.00 97.81 103 LEU A CA 1
ATOM 792 C C . LEU A 1 103 ? -25.958 6.657 13.081 1.00 97.81 103 LEU A C 1
ATOM 794 O O . LEU A 1 103 ? -26.512 6.558 11.984 1.00 97.81 103 LEU A O 1
ATOM 798 N N . ASP A 1 104 ? -25.456 7.790 13.559 1.00 97.94 104 ASP A N 1
ATOM 799 C CA . ASP A 1 104 ? -25.317 9.013 12.778 1.00 97.94 104 ASP A CA 1
ATOM 800 C C . ASP A 1 104 ? -23.958 9.035 12.061 1.00 97.94 104 ASP A C 1
ATOM 802 O O . ASP A 1 104 ? -22.932 8.663 12.635 1.00 97.94 104 ASP A O 1
ATOM 806 N N . TYR A 1 105 ? -23.948 9.436 10.788 1.00 98.06 105 TYR A N 1
ATOM 807 C CA . TYR A 1 105 ? -22.731 9.409 9.975 1.00 98.06 105 TYR A CA 1
ATOM 808 C C . TYR A 1 105 ? -21.668 10.378 10.500 1.00 98.06 105 TYR A C 1
ATOM 810 O O . TYR A 1 105 ? -20.505 9.986 10.606 1.00 98.06 105 TYR A O 1
ATOM 818 N N . ASP A 1 106 ? -22.058 11.608 10.839 1.00 97.94 106 ASP A N 1
ATOM 819 C CA . ASP A 1 106 ? -21.118 12.648 11.254 1.00 97.94 106 ASP A CA 1
ATOM 820 C C . ASP A 1 106 ? -20.507 12.297 12.619 1.00 97.94 106 ASP A C 1
ATOM 822 O O . ASP A 1 106 ? -19.290 12.389 12.794 1.00 97.94 106 ASP A O 1
ATOM 826 N N . GLU A 1 107 ? -21.316 11.779 13.554 1.00 97.19 107 GLU A N 1
ATOM 827 C CA . GLU A 1 107 ? -20.826 11.258 14.837 1.00 97.19 107 GLU A CA 1
ATOM 828 C C . GLU A 1 107 ? -19.823 10.110 14.634 1.00 97.19 107 GLU A C 1
ATOM 830 O O . GLU A 1 107 ? -18.727 10.121 15.207 1.00 97.19 107 GLU A O 1
ATOM 835 N N . VAL A 1 108 ? -20.172 9.112 13.813 1.00 97.94 108 VAL A N 1
ATOM 836 C CA . VAL A 1 108 ? -19.297 7.962 13.541 1.00 97.94 108 VAL A CA 1
ATOM 837 C C . VAL A 1 108 ? -17.990 8.416 12.905 1.00 97.94 108 VAL A C 1
ATOM 839 O O . VAL A 1 108 ? -16.924 7.954 13.319 1.00 97.94 108 VAL A O 1
ATOM 842 N N . PHE A 1 109 ? -18.058 9.309 11.920 1.00 97.94 109 PHE A N 1
ATOM 843 C CA . PHE A 1 109 ? -16.886 9.785 11.201 1.00 97.94 109 PHE A CA 1
ATOM 844 C C . PHE A 1 109 ? -15.941 10.564 12.125 1.00 97.94 109 PHE A C 1
ATOM 846 O O . PHE A 1 109 ? -14.748 10.267 12.147 1.00 97.94 109 PHE A O 1
ATOM 853 N N . GLU A 1 110 ? -16.463 11.443 12.988 1.00 96.88 110 GLU A N 1
ATOM 854 C CA . GLU A 1 110 ? -15.648 12.185 13.963 1.00 96.88 110 GLU A CA 1
ATOM 855 C C . GLU A 1 110 ? -14.904 11.241 14.928 1.00 96.88 110 GLU A C 1
ATOM 857 O O . GLU A 1 110 ? -13.734 11.449 15.272 1.00 96.88 110 GLU A O 1
ATOM 862 N N . ARG A 1 111 ? -15.559 10.164 15.388 1.00 96.81 111 ARG A N 1
ATOM 863 C CA . ARG A 1 111 ? -14.893 9.151 16.230 1.00 96.81 111 ARG A CA 1
ATOM 864 C C . ARG A 1 111 ? -13.898 8.317 15.436 1.00 96.81 111 ARG A C 1
ATOM 866 O O . ARG A 1 111 ? -12.868 7.912 15.982 1.00 96.81 111 ARG A O 1
ATOM 873 N N . TYR A 1 112 ? -14.209 8.045 14.176 1.00 98.06 112 TYR A N 1
ATOM 874 C CA . TYR A 1 112 ? -13.364 7.263 13.295 1.00 98.06 112 TYR A CA 1
ATOM 875 C C . TYR A 1 112 ? -12.059 7.985 12.966 1.00 98.06 112 TYR A C 1
ATOM 877 O O . TYR A 1 112 ? -11.008 7.357 13.068 1.00 98.06 112 TYR A O 1
ATOM 885 N N . GLU A 1 113 ? -12.090 9.293 12.699 1.00 98.00 113 GLU A N 1
ATOM 886 C CA . GLU A 1 113 ? -10.884 10.111 12.509 1.00 98.00 113 GLU A CA 1
ATOM 887 C C . GLU A 1 113 ? -9.944 10.023 13.716 1.00 98.00 113 GLU A C 1
ATOM 889 O O . GLU A 1 113 ? -8.779 9.658 13.567 1.00 98.00 113 GLU A O 1
ATOM 894 N N . LYS A 1 114 ? -10.465 10.196 14.938 1.00 96.81 114 LYS A N 1
ATOM 895 C CA . LYS A 1 114 ? -9.663 10.061 16.172 1.00 96.81 114 LYS A CA 1
ATOM 896 C C . LYS A 1 114 ? -9.054 8.664 16.331 1.00 96.81 114 LYS A C 1
ATOM 898 O O . LYS A 1 114 ? -7.945 8.511 16.844 1.00 96.81 114 LYS A O 1
ATOM 903 N N . MET A 1 115 ? -9.778 7.622 15.917 1.00 98.06 115 MET A N 1
ATOM 904 C CA . MET A 1 115 ? -9.269 6.250 15.953 1.00 98.06 115 MET A CA 1
ATOM 905 C C . MET A 1 115 ? -8.205 6.006 14.873 1.00 98.06 115 MET A C 1
ATOM 907 O O . MET A 1 115 ? -7.235 5.291 15.130 1.00 98.06 115 MET A O 1
ATOM 911 N N . MET A 1 116 ? -8.352 6.609 13.689 1.00 98.31 116 MET A N 1
ATOM 912 C CA . MET A 1 116 ? -7.344 6.573 12.628 1.00 98.31 116 MET A CA 1
ATOM 913 C C . MET A 1 116 ? -6.068 7.319 13.030 1.00 98.31 116 MET A C 1
ATOM 915 O O . MET A 1 116 ? -4.987 6.792 12.783 1.00 98.31 116 MET A O 1
ATOM 919 N N . ASP A 1 117 ? -6.168 8.457 13.722 1.00 98.19 117 ASP A N 1
ATOM 920 C CA . ASP A 1 117 ? -5.006 9.185 14.255 1.00 98.19 117 ASP A CA 1
ATOM 921 C C . ASP A 1 117 ? -4.185 8.312 15.211 1.00 98.19 117 ASP A C 1
ATOM 923 O O . ASP A 1 117 ? -2.960 8.190 15.088 1.00 98.19 117 ASP A O 1
ATOM 927 N N . TRP A 1 118 ? -4.862 7.636 16.146 1.00 98.31 118 TRP A N 1
ATOM 928 C CA . TRP A 1 118 ? -4.211 6.674 17.033 1.00 98.31 118 TRP A CA 1
ATOM 929 C C . TRP A 1 118 ? -3.576 5.517 16.252 1.00 98.31 118 TRP A C 1
ATOM 931 O O . TRP A 1 118 ? -2.422 5.157 16.508 1.00 98.31 118 TRP A O 1
ATOM 941 N N . LEU A 1 119 ? -4.311 4.945 15.294 1.00 98.50 119 LEU A N 1
ATOM 942 C CA . LEU A 1 119 ? -3.837 3.827 14.485 1.00 98.50 119 LEU A CA 1
ATOM 943 C C . LEU A 1 119 ? -2.590 4.207 13.682 1.00 98.50 119 LEU A C 1
ATOM 945 O O . LEU A 1 119 ? -1.628 3.442 13.678 1.00 98.50 119 LEU A O 1
ATOM 949 N N . ALA A 1 120 ? -2.577 5.383 13.053 1.00 98.50 120 ALA A N 1
ATOM 950 C CA . ALA A 1 120 ? -1.434 5.899 12.309 1.00 98.50 120 ALA A CA 1
ATOM 951 C C . ALA A 1 120 ? -0.203 6.040 13.215 1.00 98.50 120 ALA A C 1
ATOM 953 O O . ALA A 1 120 ? 0.888 5.599 12.847 1.00 98.50 120 ALA A O 1
ATOM 954 N N . GLY A 1 121 ? -0.384 6.563 14.433 1.00 98.38 121 GLY A N 1
ATOM 955 C CA . GLY A 1 121 ? 0.684 6.659 15.428 1.00 98.38 121 GLY A CA 1
ATOM 956 C C . GLY A 1 121 ? 1.264 5.296 15.814 1.00 98.38 121 GLY A C 1
ATOM 957 O O . GLY A 1 121 ? 2.482 5.110 15.798 1.00 98.38 121 GLY A O 1
ATOM 958 N N . VAL A 1 122 ? 0.413 4.313 16.126 1.00 98.31 122 VAL A N 1
ATOM 959 C CA . VAL A 1 122 ? 0.862 2.943 16.440 1.00 98.31 122 VAL A CA 1
ATOM 960 C C . VAL A 1 122 ? 1.569 2.307 15.243 1.00 98.31 122 VAL A C 1
ATOM 962 O O . VAL A 1 122 ? 2.617 1.675 15.404 1.00 98.31 122 VAL A O 1
ATOM 965 N N . TYR A 1 123 ? 1.018 2.489 14.044 1.00 98.62 123 TYR A N 1
ATOM 966 C CA . TYR A 1 123 ? 1.518 1.872 12.826 1.00 98.62 123 TYR A CA 1
ATOM 967 C C . TYR A 1 123 ? 2.912 2.397 12.466 1.00 98.62 123 TYR A C 1
ATOM 969 O O . TYR A 1 123 ? 3.853 1.609 12.377 1.00 98.62 123 TYR A O 1
ATOM 977 N N . ILE A 1 124 ? 3.085 3.718 12.376 1.00 98.44 124 ILE A N 1
ATOM 978 C CA . ILE A 1 124 ? 4.377 4.336 12.050 1.00 98.44 124 ILE A CA 1
ATOM 979 C C . ILE A 1 124 ? 5.433 4.023 13.110 1.00 98.44 124 ILE A C 1
ATOM 981 O O . ILE A 1 124 ? 6.561 3.680 12.761 1.00 98.44 124 ILE A O 1
ATOM 985 N N . ASN A 1 125 ? 5.082 4.058 14.400 1.00 98.56 125 ASN A N 1
ATOM 986 C CA . ASN A 1 125 ? 6.029 3.697 15.458 1.00 98.56 125 ASN A CA 1
ATOM 987 C C . ASN A 1 125 ? 6.501 2.243 15.339 1.00 98.56 125 ASN A C 1
ATOM 989 O O . ASN A 1 125 ? 7.684 1.960 15.534 1.00 98.56 125 ASN A O 1
ATOM 993 N N . SER A 1 126 ? 5.599 1.333 14.971 1.00 98.62 126 SER A N 1
ATOM 994 C CA . SER A 1 126 ? 5.948 -0.069 14.733 1.00 98.62 126 SER A CA 1
ATOM 995 C C . SER A 1 126 ? 6.903 -0.207 13.545 1.00 98.62 126 SER A C 1
ATOM 997 O O . SER A 1 126 ? 7.928 -0.878 13.661 1.00 98.62 126 SER A O 1
ATOM 999 N N . LEU A 1 127 ? 6.618 0.471 12.428 1.00 98.62 127 LEU A N 1
ATOM 1000 C CA . LEU A 1 127 ? 7.466 0.427 11.234 1.00 98.62 127 LEU A CA 1
ATOM 1001 C C . LEU A 1 127 ? 8.847 1.046 11.467 1.00 98.62 127 LEU A C 1
ATOM 1003 O O . LEU A 1 127 ? 9.848 0.481 11.034 1.00 98.62 127 LEU A O 1
ATOM 1007 N N . ASN A 1 128 ? 8.927 2.147 12.218 1.00 98.69 128 ASN A N 1
ATOM 1008 C CA . ASN A 1 128 ? 10.201 2.757 12.598 1.00 98.69 128 ASN A CA 1
ATOM 1009 C C . ASN A 1 128 ? 11.104 1.763 13.340 1.00 98.69 128 ASN A C 1
ATOM 1011 O O . ASN A 1 128 ? 12.292 1.665 13.038 1.00 98.69 128 ASN A O 1
ATOM 1015 N N . ILE A 1 129 ? 10.543 0.992 14.280 1.00 98.75 129 ILE A N 1
ATOM 1016 C CA . ILE A 1 129 ? 11.289 -0.049 14.998 1.00 98.75 129 ILE A CA 1
ATOM 1017 C C . ILE A 1 129 ? 11.696 -1.170 14.038 1.00 98.75 129 ILE A C 1
ATOM 1019 O O . ILE A 1 129 ? 12.859 -1.569 14.034 1.00 98.75 129 ILE A O 1
ATOM 1023 N N . ILE A 1 130 ? 10.760 -1.671 13.225 1.00 98.81 130 ILE A N 1
ATOM 1024 C CA . ILE A 1 130 ? 11.005 -2.779 12.292 1.00 98.81 130 ILE A CA 1
ATOM 1025 C C . ILE A 1 130 ? 12.166 -2.449 11.356 1.00 98.81 130 ILE A C 1
ATOM 1027 O O . ILE A 1 130 ? 13.125 -3.215 11.288 1.00 98.81 130 ILE A O 1
ATOM 1031 N N . HIS A 1 131 ? 12.115 -1.306 10.676 1.00 98.69 131 HIS A N 1
ATOM 1032 C CA . HIS A 1 131 ? 13.106 -0.971 9.656 1.00 98.69 131 HIS A CA 1
ATOM 1033 C C . HI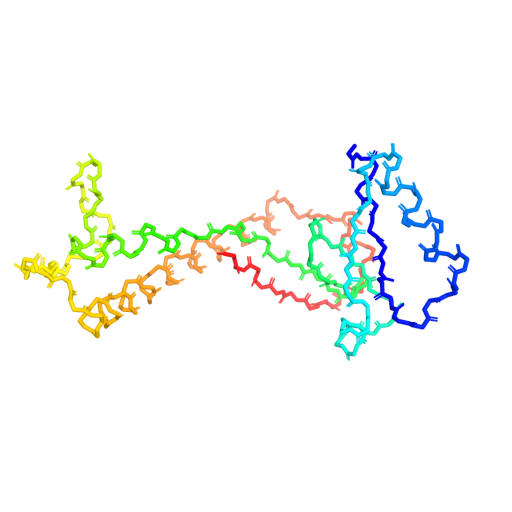S A 1 131 ? 14.444 -0.538 10.247 1.00 98.69 131 HIS A C 1
ATOM 1035 O O . HIS A 1 131 ? 15.480 -0.913 9.706 1.00 98.69 131 HIS A O 1
ATOM 1041 N N . TYR A 1 132 ? 14.449 0.109 11.418 1.00 98.75 132 TYR A N 1
ATOM 1042 C CA . TYR A 1 132 ? 15.693 0.316 12.163 1.00 98.75 132 TYR A CA 1
ATOM 1043 C C . TYR A 1 132 ? 16.390 -1.018 12.475 1.00 98.75 132 TYR A C 1
ATOM 1045 O O . TYR A 1 132 ? 17.602 -1.159 12.302 1.00 98.75 132 TYR A O 1
ATOM 1053 N N . MET A 1 133 ? 15.634 -2.016 12.944 1.00 98.81 133 MET A N 1
ATOM 1054 C CA . MET A 1 133 ? 16.196 -3.326 13.276 1.00 98.81 133 MET A CA 1
ATOM 1055 C C . MET A 1 133 ? 16.591 -4.117 12.024 1.00 98.81 133 MET A C 1
ATOM 1057 O O . MET A 1 133 ? 17.599 -4.824 12.062 1.00 98.81 133 MET A O 1
ATOM 1061 N N . HIS A 1 134 ? 15.845 -3.980 10.925 1.00 98.75 134 HIS A N 1
ATOM 1062 C CA . HIS A 1 134 ? 16.162 -4.630 9.655 1.00 98.75 134 HIS A CA 1
ATOM 1063 C C . HIS A 1 134 ? 17.491 -4.125 9.088 1.00 98.75 134 HIS A C 1
ATOM 1065 O O . HIS A 1 134 ? 18.391 -4.926 8.851 1.00 98.75 134 HIS A O 1
ATOM 1071 N N . ASP A 1 135 ? 17.671 -2.804 9.008 1.00 98.44 135 ASP A N 1
ATOM 1072 C CA . ASP A 1 135 ? 18.926 -2.195 8.555 1.00 98.44 135 ASP A CA 1
ATOM 1073 C C . ASP A 1 135 ? 20.108 -2.595 9.449 1.00 98.44 135 ASP A C 1
ATOM 1075 O O . ASP A 1 135 ? 21.234 -2.771 8.984 1.00 98.44 135 ASP A O 1
ATOM 1079 N N . LYS A 1 136 ? 19.875 -2.773 10.753 1.00 98.56 136 LYS A N 1
ATOM 1080 C CA . LYS A 1 136 ? 20.939 -3.140 11.690 1.00 98.56 136 LYS A CA 1
ATOM 1081 C C . LYS A 1 136 ? 21.360 -4.605 11.585 1.00 98.56 136 LYS A C 1
ATOM 1083 O O . LYS A 1 136 ? 22.552 -4.901 11.684 1.00 98.56 136 LYS A O 1
ATOM 1088 N N . TYR A 1 137 ? 20.404 -5.522 11.463 1.00 98.62 137 TYR A N 1
ATOM 1089 C CA . TYR A 1 137 ? 20.658 -6.955 11.645 1.00 98.62 137 TYR A CA 1
ATOM 1090 C C . TYR A 1 137 ? 20.498 -7.792 10.375 1.00 98.62 137 TYR A C 1
ATOM 1092 O O . TYR A 1 137 ? 20.979 -8.922 10.346 1.00 98.62 137 TYR A O 1
ATOM 1100 N N . SER A 1 138 ? 19.863 -7.256 9.334 1.00 98.44 138 SER A N 1
ATOM 1101 C CA . SER A 1 138 ? 19.554 -7.976 8.095 1.00 98.44 138 SER A CA 1
ATOM 1102 C C . SER A 1 138 ? 19.639 -7.080 6.854 1.00 98.44 138 SER A C 1
ATOM 1104 O O . SER A 1 138 ? 18.836 -7.209 5.936 1.00 98.44 138 SER A O 1
ATOM 1106 N N . TYR A 1 139 ? 20.623 -6.182 6.816 1.00 98.50 139 TYR A N 1
ATOM 1107 C CA . TYR A 1 139 ? 20.840 -5.299 5.671 1.00 98.50 139 TYR A CA 1
ATOM 1108 C C . TYR A 1 139 ? 21.101 -6.080 4.371 1.00 98.50 139 TYR A C 1
ATOM 1110 O O . TYR A 1 139 ? 22.021 -6.904 4.310 1.00 98.50 139 TYR A O 1
ATOM 1118 N N . GLU A 1 140 ? 20.339 -5.771 3.323 1.00 98.31 140 GLU A N 1
ATOM 1119 C CA . GLU A 1 140 ? 20.308 -6.416 2.002 1.00 98.31 140 GLU A CA 1
ATOM 1120 C C . GLU A 1 140 ? 21.528 -6.048 1.141 1.00 98.31 140 GLU A C 1
ATOM 1122 O O . GLU A 1 140 ? 21.440 -5.461 0.067 1.00 98.31 140 GLU A O 1
ATOM 1127 N N . ARG A 1 141 ? 22.729 -6.354 1.641 1.00 97.81 141 ARG A N 1
ATOM 1128 C CA . ARG A 1 141 ? 24.007 -5.874 1.085 1.00 97.81 141 ARG A CA 1
ATOM 1129 C C . ARG A 1 141 ? 24.172 -6.097 -0.415 1.00 97.81 141 ARG A C 1
ATOM 1131 O O . ARG A 1 141 ? 24.802 -5.263 -1.055 1.00 97.81 141 ARG A O 1
ATOM 1138 N N . LEU A 1 142 ? 23.688 -7.216 -0.953 1.00 98.06 142 LEU A N 1
ATOM 1139 C CA . LEU A 1 142 ? 23.874 -7.550 -2.367 1.00 98.06 142 LEU A CA 1
ATOM 1140 C C . LEU A 1 142 ? 22.964 -6.703 -3.252 1.00 98.06 142 LEU A C 1
ATOM 1142 O O . LEU A 1 142 ? 23.425 -6.120 -4.226 1.00 98.06 142 LEU A O 1
ATOM 1146 N N . GLU A 1 143 ? 21.698 -6.587 -2.876 1.00 97.88 143 GLU A N 1
ATOM 1147 C CA . GLU A 1 143 ? 20.702 -5.764 -3.546 1.00 97.88 143 GLU A CA 1
ATOM 1148 C C . GLU A 1 143 ? 21.091 -4.284 -3.461 1.00 97.88 143 GLU A C 1
ATOM 1150 O O . GLU A 1 143 ? 21.099 -3.574 -4.468 1.00 97.88 143 GLU A O 1
ATOM 1155 N N . MET A 1 144 ? 21.506 -3.827 -2.278 1.00 98.25 144 MET A N 1
ATOM 1156 C CA . MET A 1 144 ? 21.904 -2.438 -2.049 1.00 98.25 144 MET A CA 1
ATOM 1157 C C . MET A 1 144 ? 23.236 -2.075 -2.716 1.00 98.25 144 MET A C 1
ATOM 1159 O O . MET A 1 144 ? 23.442 -0.915 -3.053 1.00 98.25 144 MET A O 1
ATOM 1163 N N . ALA A 1 145 ? 24.131 -3.038 -2.964 1.00 98.25 145 ALA A N 1
ATOM 1164 C CA . ALA A 1 145 ? 25.356 -2.801 -3.737 1.00 98.25 145 ALA A CA 1
ATOM 1165 C C . ALA A 1 145 ? 25.086 -2.515 -5.227 1.00 98.25 145 ALA A C 1
ATOM 1167 O O . ALA A 1 145 ? 25.977 -2.035 -5.924 1.00 98.25 145 ALA A O 1
ATOM 1168 N N . LEU A 1 146 ? 23.875 -2.812 -5.710 1.00 98.31 146 LEU A N 1
ATOM 1169 C CA . LEU A 1 146 ? 23.413 -2.521 -7.070 1.00 98.31 146 LEU A CA 1
ATOM 1170 C C . LEU A 1 146 ? 22.582 -1.229 -7.150 1.00 98.31 146 LEU A C 1
ATOM 1172 O O . LEU A 1 146 ? 21.970 -0.955 -8.181 1.00 98.31 146 LEU A O 1
ATOM 1176 N N . HIS A 1 147 ? 22.546 -0.453 -6.068 1.00 98.56 147 HIS A N 1
ATOM 1177 C CA . HIS A 1 147 ? 21.925 0.863 -6.019 1.00 98.56 147 HIS A CA 1
ATOM 1178 C C . HIS A 1 147 ? 22.981 1.976 -6.054 1.00 98.56 147 HIS A C 1
ATOM 1180 O O . HIS A 1 147 ? 24.154 1.756 -5.744 1.00 98.56 147 HIS A O 1
ATOM 1186 N N . ASP A 1 148 ? 22.551 3.188 -6.407 1.00 98.38 148 ASP A N 1
ATOM 1187 C CA . ASP A 1 148 ? 23.343 4.401 -6.211 1.00 98.38 148 ASP A CA 1
ATOM 1188 C C . ASP A 1 148 ? 23.696 4.571 -4.719 1.00 98.38 148 ASP A C 1
ATOM 1190 O O . ASP A 1 148 ? 22.989 4.086 -3.833 1.00 98.38 148 ASP A O 1
ATOM 1194 N N . THR A 1 149 ? 24.776 5.302 -4.421 1.00 97.25 149 THR A N 1
ATOM 1195 C CA . THR A 1 149 ? 25.221 5.548 -3.034 1.00 97.25 149 THR A CA 1
ATOM 1196 C C . THR A 1 149 ? 24.117 6.151 -2.165 1.00 97.25 149 THR A C 1
ATOM 1198 O O . THR A 1 149 ? 23.942 5.760 -1.014 1.00 97.25 149 THR A O 1
ATOM 1201 N N . GLU A 1 150 ? 23.372 7.102 -2.730 1.00 97.00 150 GLU A N 1
ATOM 1202 C CA . GLU A 1 150 ? 22.245 7.761 -2.085 1.00 97.00 150 GLU A CA 1
ATOM 1203 C C . GLU A 1 150 ? 20.967 7.411 -2.836 1.00 97.00 150 GLU A C 1
ATOM 1205 O O . GLU A 1 150 ? 20.853 7.638 -4.041 1.00 97.00 150 GLU A O 1
ATOM 1210 N N . ILE A 1 151 ? 19.987 6.889 -2.105 1.00 97.69 151 ILE A N 1
ATOM 1211 C CA . ILE A 1 151 ? 18.693 6.492 -2.653 1.00 97.69 151 ILE A CA 1
ATOM 1212 C C . ILE A 1 151 ? 17.550 7.099 -1.857 1.00 97.69 151 ILE A C 1
ATOM 1214 O O . ILE A 1 151 ? 17.657 7.356 -0.653 1.00 97.69 151 ILE A O 1
ATOM 1218 N N . ILE A 1 152 ? 16.411 7.259 -2.522 1.00 97.81 152 ILE A N 1
ATOM 1219 C CA . ILE A 1 152 ? 15.177 7.679 -1.860 1.00 97.81 152 ILE A CA 1
ATOM 1220 C C . ILE A 1 152 ? 14.578 6.475 -1.131 1.00 97.81 152 ILE A C 1
ATOM 1222 O O . ILE A 1 152 ? 14.465 5.386 -1.695 1.00 97.81 152 ILE A O 1
ATOM 1226 N N . ARG A 1 153 ? 14.159 6.691 0.117 1.00 98.25 153 ARG A N 1
ATOM 1227 C CA . ARG A 1 153 ? 13.455 5.705 0.941 1.00 98.25 153 ARG A CA 1
ATOM 1228 C C . ARG A 1 153 ? 12.065 6.228 1.261 1.00 98.25 153 ARG A C 1
ATOM 1230 O O . ARG A 1 153 ? 11.931 7.339 1.767 1.00 98.25 153 ARG A O 1
ATOM 1237 N N . THR A 1 154 ? 11.041 5.430 0.993 1.00 97.75 154 THR A N 1
ATOM 1238 C CA . THR A 1 154 ? 9.653 5.747 1.362 1.00 97.75 154 THR A CA 1
ATOM 1239 C C . THR A 1 154 ? 9.126 4.733 2.365 1.00 97.75 154 THR A C 1
ATOM 1241 O O . THR A 1 154 ? 9.385 3.540 2.218 1.00 97.75 154 THR A O 1
ATOM 1244 N N . MET A 1 155 ? 8.342 5.182 3.344 1.00 97.88 155 MET A N 1
ATOM 1245 C CA . MET A 1 155 ? 7.604 4.291 4.240 1.00 97.88 155 MET A CA 1
ATOM 1246 C C . MET A 1 155 ? 6.287 3.878 3.574 1.00 97.88 155 MET A C 1
ATOM 1248 O O . MET A 1 155 ? 5.408 4.718 3.394 1.00 97.88 155 MET A O 1
ATOM 1252 N N . ALA A 1 156 ? 6.154 2.614 3.170 1.00 97.50 156 ALA A N 1
ATOM 1253 C CA . ALA A 1 156 ? 4.973 2.126 2.462 1.00 97.50 156 ALA A CA 1
ATOM 1254 C C . ALA A 1 156 ? 3.913 1.616 3.452 1.00 97.50 156 ALA A C 1
ATOM 1256 O O . ALA A 1 156 ? 3.972 0.471 3.896 1.00 97.50 156 ALA A O 1
ATOM 1257 N N . THR A 1 157 ? 2.945 2.466 3.794 1.00 97.12 157 THR A N 1
ATOM 1258 C CA . THR A 1 157 ? 1.795 2.134 4.651 1.00 97.12 157 THR A CA 1
ATOM 1259 C C . THR A 1 157 ? 0.578 1.760 3.811 1.00 97.12 157 THR A C 1
ATOM 1261 O O . THR A 1 157 ? 0.162 2.562 2.971 1.00 97.12 157 THR A O 1
ATOM 1264 N N . GLY A 1 158 ? 0.005 0.580 4.051 1.00 93.44 158 GLY A N 1
ATOM 1265 C CA . GLY A 1 158 ? -1.225 0.112 3.398 1.00 93.44 158 GLY A CA 1
ATOM 1266 C C . GLY A 1 158 ? -2.422 -0.014 4.326 1.00 93.44 158 GLY A C 1
ATOM 1267 O O . GLY A 1 158 ? -2.274 0.203 5.552 1.00 93.44 158 GLY A O 1
#

Secondary structure (DSSP, 8-state):
--S-EEEEE-TTS-HHHHHHHHHHHHHHS-EEEEEHHHHHHHH-SSEEEETTTEEEETTTEEEEE-----HHHHHHHHHTTTB-TTT--B-S--PPPP--SS--HHHHHHHHHHHHHHHHHHHHHHHHHHHHHHHHHS--HHHHTTS-SS-EEEEE--

Radius of gyration: 21.62 Å; chains: 1; bounding box: 55×31×58 Å

Sequence (158 aa):
PEPNLTVLWSTRLPENFKIYCAKMSIKTSSIQYENDDLMRESYGDDYGIACCVSAMKIGKQMQFFGARANLAKALLYAINGGKDEKSGKQVGPSYEGIKSDVLDYDEVFERYEKMMDWLAGVYINSLNIIHYMHDKYSYERLEMALHDTEIIRTMATG

Organism: Staphylococcus chromogenes (NCBI:txid46126)

InterPro domains:
  IPR004184 Pyruvate formate lyase domain [PF02901] (1-157)
  IPR004184 Pyruvate formate lyase domain [PS51554] (1-158)
  IPR050244 Autonomous Glycyl Radical Cofactor [PTHR30191] (1-158)